Protein AF-A0A497PD15-F1 (afdb_monomer)

Nearest PDB structures (foldseek):
  4c58-assembly1_A-2  TM=4.401E-01  e=1.702E+00  Homo sapiens
  4o38-assembly1_A  TM=4.374E-01  e=1.702E+00  Homo sapiens
  4y8d-assembly2_B  TM=4.599E-01  e=2.228E+00  Homo sapiens
  4o38-assembly1_B  TM=4.398E-01  e=2.083E+00  Homo sapiens

Radius of gyration: 16.58 Å; Cα contacts (8 Å, |Δi|>4): 102; chains: 1; bounding box: 36×38×43 Å

Sequence (71 aa):
MTIDIENTYAEAFDGLYMRIIVTA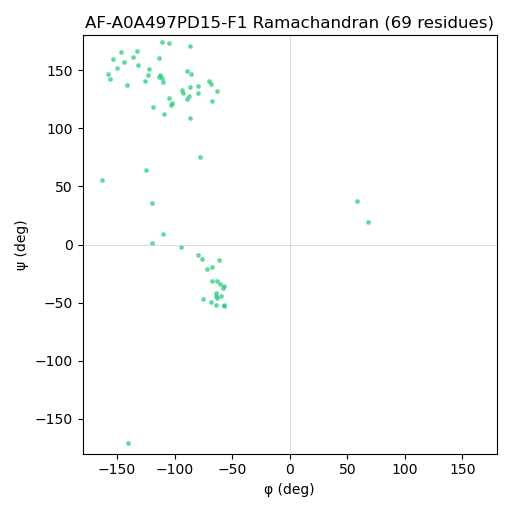KDKKRLKKAAYNSTALPSVVINRTEGGIEKWLNKNETPDGRLGAILQ

Solvent-accessible surface area (backbone atoms only — not comparable to full-atom values): 4596 Å² total; per-residue (Å²): 138,86,81,86,78,79,97,74,85,84,91,84,76,92,77,93,83,60,80,45,78,51,72,23,98,45,71,70,60,36,50,52,51,56,48,70,73,26,70,68,62,37,51,96,74,83,43,59,64,38,40,79,75,44,81,37,53,33,91,77,34,99,80,59,31,40,30,33,36,36,59

Foldseek 3Di:
DDDDDDPDDDDDDDDDDDKDKDFDQDPVVQVVVQCVVAVDPDVVVVDHHKDFPDWDALVRDPNSGTITIMD

pLDDT: mean 93.41, std 7.74, range [68.62, 98.69]

Mean predicted aligned error: 4.19 Å

Secondary structure (DSSP, 8-state):
-PPP--S------------EEEEESSHHHHHHHHHHHHS---GGGT-----EEEEE-GGGSTTSSEEEEE-

Structure (mmCIF, N/CA/C/O backbone):
data_AF-A0A497PD15-F1
#
_entry.id   AF-A0A497PD15-F1
#
loop_
_atom_site.group_PDB
_atom_site.id
_atom_site.type_symbol
_atom_site.label_atom_id
_atom_site.label_alt_id
_atom_site.label_comp_id
_atom_site.label_asym_id
_atom_site.label_entity_id
_atom_site.label_seq_id
_atom_site.pdbx_PDB_ins_code
_atom_site.Cartn_x
_atom_site.Cartn_y
_atom_site.Cartn_z
_atom_site.occupancy
_atom_site.B_iso_or_equiv
_atom_site.auth_seq_id
_atom_site.auth_comp_id
_atom_site.auth_asym_id
_atom_site.auth_atom_id
_atom_site.pdbx_PDB_model_num
ATOM 1 N N . MET A 1 1 ? 8.284 27.219 -18.805 1.00 74.88 1 MET A N 1
ATOM 2 C CA . MET A 1 1 ? 9.313 26.173 -18.955 1.00 74.88 1 MET A CA 1
ATOM 3 C C . MET A 1 1 ? 8.607 24.951 -19.505 1.00 74.88 1 MET A C 1
ATOM 5 O O . MET A 1 1 ? 7.682 24.479 -18.859 1.00 74.88 1 MET A O 1
ATOM 9 N N . THR A 1 2 ? 8.928 24.538 -20.725 1.00 87.06 2 THR A N 1
ATOM 10 C CA . THR A 1 2 ? 8.393 23.318 -21.343 1.00 87.06 2 THR A CA 1
ATOM 11 C C . THR A 1 2 ? 9.363 22.178 -21.059 1.00 87.06 2 THR A C 1
ATOM 13 O O . THR A 1 2 ? 10.568 22.351 -21.222 1.00 87.06 2 THR A O 1
ATOM 16 N N . ILE A 1 3 ? 8.844 21.055 -20.566 1.00 93.81 3 ILE A N 1
ATOM 17 C CA . ILE A 1 3 ? 9.613 19.827 -20.343 1.00 93.81 3 ILE A CA 1
ATOM 18 C C . ILE A 1 3 ? 9.446 18.968 -21.594 1.00 93.81 3 ILE A C 1
ATOM 20 O O . ILE A 1 3 ? 8.324 18.830 -22.081 1.00 93.81 3 ILE A O 1
ATOM 24 N N . ASP A 1 4 ? 10.550 18.437 -22.113 1.00 95.06 4 ASP A N 1
ATOM 25 C CA . ASP A 1 4 ? 10.527 17.523 -23.253 1.00 95.06 4 ASP A CA 1
ATOM 26 C C . ASP A 1 4 ? 10.141 16.111 -22.793 1.00 95.06 4 ASP A C 1
ATOM 28 O O . ASP A 1 4 ? 10.605 15.650 -21.746 1.00 95.06 4 ASP A O 1
ATOM 32 N N . ILE A 1 5 ? 9.267 15.448 -23.550 1.00 96.12 5 ILE A N 1
ATOM 33 C CA . ILE A 1 5 ? 8.827 14.077 -23.271 1.00 96.12 5 ILE A CA 1
ATOM 34 C C . ILE A 1 5 ? 9.446 13.184 -24.332 1.00 96.12 5 ILE A C 1
ATOM 36 O O . ILE A 1 5 ? 9.087 13.255 -25.506 1.00 96.12 5 ILE A O 1
ATOM 40 N N . GLU A 1 6 ? 10.373 12.334 -23.905 1.00 97.56 6 GLU A N 1
ATOM 41 C CA . GLU A 1 6 ? 11.059 11.418 -24.803 1.00 97.56 6 GLU A CA 1
ATOM 42 C C . GLU A 1 6 ? 10.072 10.425 -25.435 1.00 97.56 6 GLU A C 1
ATOM 44 O O . GLU A 1 6 ? 9.261 9.799 -24.748 1.00 97.56 6 GLU A O 1
ATOM 49 N N . ASN A 1 7 ? 10.154 10.258 -26.757 1.00 97.19 7 ASN A N 1
ATOM 50 C CA . ASN A 1 7 ? 9.387 9.255 -27.495 1.00 97.19 7 ASN A CA 1
ATOM 51 C C . ASN A 1 7 ? 10.018 7.864 -27.316 1.00 97.19 7 ASN A C 1
ATOM 53 O O . ASN A 1 7 ? 10.705 7.357 -28.204 1.00 97.19 7 ASN A O 1
ATOM 57 N N . THR A 1 8 ? 9.817 7.284 -26.137 1.00 97.88 8 THR A N 1
ATOM 58 C CA . THR A 1 8 ? 10.368 5.991 -25.714 1.00 97.88 8 THR A CA 1
ATOM 59 C C . THR A 1 8 ? 9.331 5.193 -24.910 1.00 97.88 8 THR A C 1
ATOM 61 O O . THR A 1 8 ? 8.157 5.565 -24.857 1.00 97.88 8 THR A O 1
ATOM 64 N N . TYR A 1 9 ? 9.734 4.077 -24.301 1.00 97.38 9 TYR A N 1
ATOM 65 C CA . TYR A 1 9 ? 8.859 3.198 -23.524 1.00 97.38 9 TYR A CA 1
ATOM 66 C C . TYR A 1 9 ? 9.503 2.738 -22.209 1.00 97.38 9 TYR A C 1
ATOM 68 O O . TYR A 1 9 ? 10.719 2.787 -22.038 1.00 97.38 9 TYR A O 1
ATOM 76 N N . ALA A 1 10 ? 8.666 2.269 -21.280 1.00 97.44 10 ALA A N 1
ATOM 77 C CA . ALA A 1 10 ? 9.092 1.565 -20.074 1.00 97.44 10 ALA A CA 1
ATOM 78 C C . ALA A 1 10 ? 8.803 0.068 -20.238 1.00 97.44 10 ALA A C 1
ATOM 80 O O . ALA A 1 10 ? 7.669 -0.313 -20.534 1.00 97.44 10 ALA A O 1
ATOM 81 N N . GLU A 1 11 ? 9.815 -0.775 -20.051 1.00 97.19 11 GLU A N 1
ATOM 82 C CA . GLU A 1 11 ? 9.662 -2.230 -20.059 1.00 97.19 11 GLU A CA 1
ATOM 83 C C . GLU A 1 11 ? 9.303 -2.724 -18.652 1.00 97.19 11 GLU A C 1
ATOM 85 O O . GLU A 1 11 ? 9.962 -2.372 -17.671 1.00 97.19 11 GLU A O 1
ATOM 90 N N . ALA A 1 12 ? 8.234 -3.511 -18.548 1.00 95.19 12 ALA A N 1
ATOM 91 C CA . ALA A 1 12 ? 7.749 -4.082 -17.296 1.00 95.19 12 ALA A CA 1
ATOM 92 C C . ALA A 1 12 ? 7.902 -5.606 -17.307 1.00 95.19 12 ALA A C 1
ATOM 94 O O . ALA A 1 12 ? 8.002 -6.224 -18.365 1.00 95.19 12 ALA A O 1
ATOM 95 N N . PHE A 1 13 ? 7.882 -6.207 -16.120 1.00 91.56 13 PHE A N 1
ATOM 96 C CA . PHE A 1 13 ? 8.082 -7.641 -15.928 1.00 91.56 13 PHE A CA 1
ATOM 97 C C . PHE A 1 13 ? 6.887 -8.261 -15.211 1.00 91.56 13 PHE A C 1
ATOM 99 O O . PHE A 1 13 ? 6.242 -7.612 -14.383 1.00 91.56 13 PHE A O 1
ATOM 106 N N . ASP A 1 14 ? 6.636 -9.539 -15.487 1.00 93.75 14 ASP A N 1
ATOM 107 C CA . ASP A 1 14 ? 5.676 -10.322 -14.722 1.00 93.75 14 ASP A CA 1
ATOM 108 C C . ASP A 1 14 ? 6.195 -10.566 -13.302 1.00 93.75 14 ASP A C 1
ATOM 110 O O . ASP A 1 14 ? 7.367 -10.881 -13.078 1.00 93.75 14 ASP A O 1
ATOM 114 N N . GLY A 1 15 ? 5.298 -10.453 -12.327 1.00 87.75 15 GLY A N 1
ATOM 115 C CA . GLY A 1 15 ? 5.610 -10.664 -10.922 1.00 87.75 15 GLY A CA 1
ATOM 116 C C . GLY A 1 15 ? 4.403 -11.183 -10.156 1.00 87.75 15 GLY A C 1
ATOM 117 O O . GLY A 1 15 ? 3.253 -10.910 -10.502 1.00 87.75 15 GLY A O 1
ATOM 118 N N . LEU A 1 16 ? 4.665 -11.937 -9.090 1.00 91.38 16 LEU A N 1
ATOM 119 C CA . LEU A 1 16 ? 3.634 -12.302 -8.126 1.00 91.38 16 LEU A CA 1
ATOM 120 C C . LEU A 1 16 ? 3.407 -11.125 -7.180 1.00 91.38 16 LEU A C 1
ATOM 122 O O . LEU A 1 16 ? 4.353 -10.603 -6.596 1.00 91.38 16 LEU A O 1
ATOM 126 N N . TYR A 1 17 ? 2.148 -10.743 -7.000 1.00 92.31 17 TYR A N 1
ATOM 127 C CA . TYR A 1 17 ? 1.753 -9.687 -6.079 1.00 92.31 17 TYR A CA 1
ATOM 128 C C . TYR A 1 17 ? 0.587 -10.148 -5.210 1.00 92.31 17 TYR A C 1
ATOM 130 O O . TYR A 1 17 ? -0.201 -11.022 -5.580 1.00 92.31 17 TYR A O 1
ATOM 138 N N . MET A 1 18 ? 0.480 -9.544 -4.034 1.00 94.12 18 MET A N 1
ATOM 139 C CA . MET A 1 18 ? -0.637 -9.733 -3.120 1.00 94.12 18 MET A CA 1
ATOM 140 C C . MET A 1 18 ? -1.222 -8.372 -2.792 1.00 94.12 18 MET A C 1
ATOM 142 O O . MET A 1 18 ? -0.487 -7.415 -2.594 1.00 94.12 18 MET A O 1
ATOM 146 N N . ARG A 1 19 ? -2.546 -8.290 -2.706 1.00 96.88 19 ARG A N 1
ATOM 147 C CA . ARG A 1 19 ? -3.237 -7.062 -2.319 1.00 96.88 19 ARG A CA 1
ATOM 148 C C . ARG A 1 19 ? -4.009 -7.324 -1.041 1.00 96.88 19 ARG A C 1
ATOM 150 O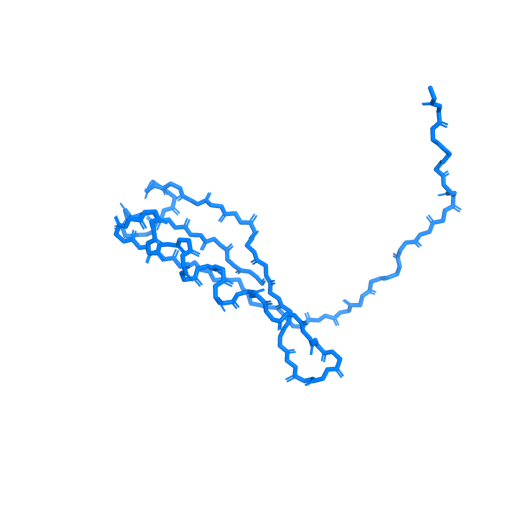 O . ARG A 1 19 ? -4.886 -8.188 -1.012 1.00 96.88 19 ARG A O 1
ATOM 157 N N . ILE A 1 20 ? -3.665 -6.607 0.022 1.00 97.19 20 ILE A N 1
ATOM 158 C CA . ILE A 1 20 ? -4.207 -6.844 1.364 1.00 97.19 20 ILE A CA 1
ATOM 159 C C . ILE A 1 20 ? -4.863 -5.593 1.932 1.00 97.19 20 ILE A C 1
ATOM 161 O O . ILE A 1 20 ? -4.402 -4.477 1.713 1.00 97.19 20 ILE A O 1
ATOM 165 N N . ILE A 1 21 ? -5.929 -5.787 2.710 1.00 98.19 21 ILE A N 1
ATOM 166 C CA . ILE A 1 21 ? -6.566 -4.719 3.482 1.00 98.19 21 ILE A CA 1
ATOM 167 C C . ILE A 1 21 ? -6.127 -4.845 4.939 1.00 98.19 21 ILE A C 1
ATOM 169 O O . ILE A 1 21 ? -6.391 -5.853 5.593 1.00 98.19 21 ILE A O 1
ATOM 173 N N . VAL A 1 22 ? -5.510 -3.792 5.470 1.00 98.31 22 VAL A N 1
ATOM 174 C CA . VAL A 1 22 ? -5.210 -3.653 6.899 1.00 98.31 22 VAL A CA 1
ATOM 175 C C . VAL A 1 22 ? -6.213 -2.689 7.515 1.00 98.31 22 VAL A C 1
ATOM 177 O O . VAL A 1 22 ? -6.265 -1.528 7.120 1.00 98.31 22 VAL A O 1
ATOM 180 N N . THR A 1 23 ? -6.988 -3.137 8.505 1.00 98.69 23 THR A N 1
ATOM 181 C CA . THR A 1 23 ? -7.950 -2.293 9.232 1.00 98.69 23 THR A CA 1
ATOM 182 C C . THR A 1 23 ? -7.520 -2.043 10.679 1.00 98.69 23 THR A C 1
ATOM 184 O O . THR A 1 23 ? -6.966 -2.916 11.356 1.00 98.69 23 THR A O 1
ATOM 187 N N . ALA A 1 24 ? -7.774 -0.839 11.198 1.00 98.50 24 ALA A N 1
ATOM 188 C CA . ALA A 1 24 ? -7.409 -0.463 12.564 1.00 98.50 24 ALA A CA 1
ATOM 189 C C . ALA A 1 24 ? -8.440 0.456 13.233 1.00 98.50 24 ALA A C 1
ATOM 191 O O . ALA A 1 24 ? -9.182 1.192 12.585 1.00 98.50 24 ALA A O 1
ATOM 192 N N . LYS A 1 25 ? -8.445 0.450 14.574 1.00 97.75 25 LYS A N 1
ATOM 193 C CA . LYS A 1 25 ? -9.363 1.262 15.395 1.00 97.75 25 LYS A CA 1
ATOM 194 C C . LYS A 1 25 ? -9.209 2.771 15.158 1.00 97.75 25 LYS A C 1
ATOM 196 O O . LYS A 1 25 ? -10.191 3.500 15.240 1.00 97.75 25 LYS A O 1
ATOM 201 N N . ASP A 1 26 ? -7.991 3.238 14.890 1.00 97.69 26 ASP A N 1
ATOM 202 C CA . ASP A 1 26 ? -7.681 4.655 14.703 1.00 97.69 26 ASP A CA 1
ATOM 203 C C . ASP A 1 26 ? -6.567 4.881 13.672 1.00 97.69 26 ASP A C 1
ATOM 205 O O . ASP A 1 26 ? -5.820 3.971 13.302 1.00 97.69 26 ASP A O 1
ATOM 209 N N . LYS A 1 27 ? -6.439 6.141 13.239 1.00 97.94 27 LYS A N 1
ATOM 210 C CA . LYS A 1 27 ? -5.495 6.572 12.202 1.00 97.94 27 LYS A CA 1
ATOM 211 C C . LYS A 1 27 ? -4.030 6.375 12.602 1.00 97.94 27 LYS A C 1
ATOM 213 O O . LYS A 1 27 ? -3.204 6.128 11.728 1.00 97.94 27 LYS A O 1
ATOM 218 N N . LYS A 1 28 ? -3.687 6.476 13.892 1.00 98.38 28 LYS A N 1
ATOM 219 C CA . LYS A 1 28 ? -2.302 6.318 14.370 1.00 98.38 28 LYS A CA 1
ATOM 220 C C . LYS A 1 28 ? -1.853 4.870 14.200 1.00 98.38 28 LYS A C 1
ATOM 222 O O . LYS A 1 28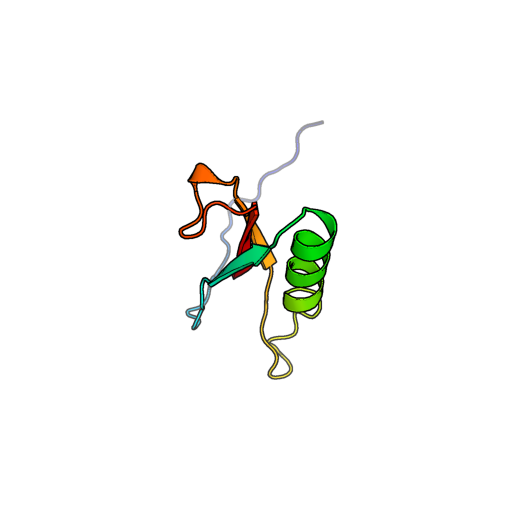 ? -0.788 4.625 13.636 1.00 98.38 28 LYS A O 1
ATOM 227 N N . ARG A 1 29 ? -2.671 3.921 14.662 1.00 98.44 29 ARG A N 1
ATOM 228 C CA . ARG A 1 29 ? -2.412 2.480 14.519 1.00 98.44 29 ARG A CA 1
ATOM 229 C C . ARG A 1 29 ? -2.416 2.058 13.055 1.00 98.44 29 ARG A C 1
ATOM 231 O O . ARG A 1 29 ? -1.495 1.362 12.644 1.00 98.44 29 ARG A O 1
ATOM 238 N N . LEU A 1 30 ? -3.390 2.540 12.278 1.00 98.56 30 LEU A N 1
ATOM 239 C CA . LEU A 1 30 ? -3.482 2.246 10.849 1.00 98.56 30 LEU A CA 1
ATOM 240 C C . LEU A 1 30 ? -2.210 2.665 10.105 1.00 98.56 30 LEU A C 1
ATOM 242 O O . LEU A 1 30 ? -1.593 1.849 9.431 1.00 98.56 30 LEU A O 1
ATOM 246 N N . LYS A 1 31 ? -1.786 3.924 10.281 1.00 98.12 31 LYS A N 1
ATOM 247 C CA . LYS A 1 31 ? -0.570 4.447 9.651 1.00 98.12 31 LYS A CA 1
ATOM 248 C C . LYS A 1 31 ? 0.668 3.664 10.057 1.00 98.12 31 LYS A C 1
ATOM 250 O O . LYS A 1 31 ? 1.483 3.345 9.205 1.00 98.12 31 LYS A O 1
ATOM 255 N N . LYS A 1 32 ? 0.810 3.344 11.346 1.00 98.00 32 LYS A N 1
ATOM 256 C CA . LYS A 1 32 ? 1.978 2.606 11.834 1.00 98.00 32 LYS A CA 1
ATOM 257 C C . LYS A 1 32 ? 2.052 1.195 11.246 1.00 98.00 32 LYS A C 1
ATOM 259 O O . LYS A 1 32 ? 3.138 0.777 10.871 1.00 98.00 32 LYS A O 1
ATOM 264 N N . ALA A 1 33 ? 0.920 0.495 11.149 1.00 97.75 33 ALA A N 1
ATOM 265 C CA . ALA A 1 33 ? 0.860 -0.816 10.507 1.00 97.75 33 ALA A CA 1
ATOM 266 C C . ALA A 1 33 ? 1.207 -0.710 9.016 1.00 97.75 33 ALA A C 1
ATOM 268 O O . ALA A 1 33 ? 2.136 -1.365 8.568 1.00 97.75 33 ALA A O 1
ATOM 269 N N . ALA A 1 34 ? 0.536 0.189 8.292 1.00 97.19 34 ALA A N 1
ATOM 270 C CA . ALA A 1 34 ? 0.751 0.396 6.865 1.00 97.19 34 ALA A CA 1
ATOM 271 C C . ALA A 1 34 ? 2.213 0.745 6.536 1.00 97.19 34 ALA A C 1
ATOM 273 O O . ALA A 1 34 ? 2.836 0.048 5.748 1.00 97.19 34 ALA A O 1
ATOM 274 N N . TYR A 1 35 ? 2.794 1.755 7.195 1.00 96.25 35 TYR A N 1
ATOM 275 C CA . TYR A 1 35 ? 4.178 2.164 6.934 1.00 96.25 35 TYR A CA 1
ATOM 276 C C . TYR A 1 35 ? 5.187 1.068 7.274 1.00 96.25 35 TYR A C 1
ATOM 278 O O . TYR A 1 35 ? 6.078 0.798 6.479 1.00 96.25 35 TYR A O 1
ATOM 286 N N . ASN A 1 36 ? 5.058 0.414 8.432 1.00 94.44 36 ASN A N 1
ATOM 287 C CA . ASN A 1 36 ? 6.026 -0.609 8.830 1.00 94.44 36 ASN A CA 1
ATOM 288 C C . ASN A 1 36 ? 5.964 -1.853 7.936 1.00 94.44 36 ASN A C 1
ATOM 290 O O . ASN A 1 36 ? 6.992 -2.493 7.735 1.00 94.44 36 ASN A O 1
ATOM 294 N N . SER A 1 37 ? 4.788 -2.187 7.400 1.00 92.81 37 SER A N 1
ATOM 295 C CA . SER A 1 37 ? 4.621 -3.302 6.466 1.00 92.81 37 SER A CA 1
ATOM 296 C C . SER A 1 37 ? 5.212 -3.027 5.079 1.00 92.81 37 SER A C 1
ATOM 298 O O . SER A 1 37 ? 5.507 -3.982 4.373 1.00 92.81 37 SER A O 1
ATOM 300 N N . THR A 1 38 ? 5.410 -1.760 4.691 1.00 93.25 38 THR A N 1
ATOM 301 C CA . THR A 1 38 ? 5.815 -1.377 3.323 1.00 93.25 38 THR A CA 1
ATOM 302 C C . THR A 1 38 ? 7.156 -0.634 3.242 1.00 93.25 38 THR A C 1
ATOM 304 O O . THR A 1 38 ? 7.556 -0.206 2.168 1.00 93.25 38 THR A O 1
ATOM 307 N N . ALA A 1 39 ? 7.864 -0.414 4.355 1.00 87.06 39 ALA A N 1
ATOM 308 C CA . ALA A 1 39 ? 9.012 0.504 4.392 1.00 87.06 39 ALA A CA 1
ATOM 309 C C . ALA A 1 39 ? 10.341 -0.051 3.848 1.00 87.06 39 ALA A C 1
ATOM 311 O O . ALA A 1 39 ? 11.297 0.715 3.739 1.00 87.06 39 ALA A O 1
ATOM 312 N N . LEU A 1 40 ? 10.447 -1.350 3.544 1.00 80.94 40 LEU A N 1
ATOM 313 C CA . LEU A 1 40 ? 11.724 -1.977 3.179 1.00 80.94 40 LEU A CA 1
ATOM 314 C C . LEU A 1 40 ? 11.676 -2.704 1.823 1.00 80.94 40 LEU A C 1
ATOM 316 O O . LEU A 1 40 ? 11.851 -3.924 1.792 1.00 80.94 40 LEU A O 1
ATOM 320 N N . PRO A 1 41 ? 11.455 -1.973 0.713 1.00 71.94 41 PRO A N 1
ATOM 321 C CA . PRO A 1 41 ? 11.458 -2.559 -0.622 1.00 71.94 41 PRO A CA 1
ATOM 322 C C . PRO A 1 41 ? 12.872 -3.019 -1.001 1.00 71.94 41 PRO A C 1
ATOM 324 O O . PRO A 1 41 ? 13.827 -2.240 -0.946 1.00 71.94 41 PRO A O 1
ATOM 327 N N . SER A 1 42 ? 13.033 -4.303 -1.334 1.00 73.50 42 SER A N 1
ATOM 328 C CA . SER A 1 42 ? 14.337 -4.848 -1.742 1.00 73.50 42 SER A CA 1
ATOM 329 C C . SER A 1 42 ? 14.224 -6.196 -2.472 1.00 73.50 42 SER A C 1
ATOM 331 O O . SER A 1 42 ? 14.815 -7.198 -2.060 1.00 73.50 42 SER A O 1
ATOM 333 N N . VAL A 1 43 ? 13.444 -6.247 -3.558 1.00 68.62 43 VAL A N 1
ATOM 334 C CA . VAL A 1 43 ? 13.204 -7.499 -4.308 1.00 68.62 43 VAL A CA 1
ATOM 335 C C . VAL A 1 43 ? 14.494 -8.137 -4.810 1.00 68.62 43 VAL A C 1
ATOM 337 O O . VAL A 1 43 ? 14.669 -9.347 -4.688 1.00 68.62 43 VAL A O 1
ATOM 340 N N . VAL A 1 44 ? 15.456 -7.321 -5.239 1.00 72.19 44 VAL A N 1
ATOM 341 C CA . VAL A 1 44 ? 16.774 -7.781 -5.710 1.00 72.19 44 VAL A CA 1
ATOM 342 C C . VAL A 1 44 ? 17.607 -8.526 -4.653 1.00 72.19 44 VAL A C 1
ATOM 344 O O . VAL A 1 44 ? 18.580 -9.186 -5.005 1.00 72.19 44 VAL A O 1
ATOM 347 N N . ILE A 1 45 ? 17.231 -8.465 -3.370 1.00 78.38 45 ILE A N 1
ATOM 348 C CA . ILE A 1 45 ? 17.867 -9.215 -2.271 1.00 78.38 45 ILE A CA 1
ATOM 349 C C . ILE A 1 45 ? 16.885 -10.164 -1.564 1.00 78.38 45 ILE A C 1
ATOM 351 O O . ILE A 1 45 ? 16.968 -10.362 -0.350 1.00 78.38 45 ILE A O 1
ATOM 355 N N . ASN A 1 46 ? 15.955 -10.763 -2.319 1.00 76.06 46 ASN A N 1
ATOM 356 C CA . ASN A 1 46 ? 14.958 -11.723 -1.822 1.00 76.06 46 ASN A CA 1
ATOM 357 C C . ASN A 1 46 ? 14.060 -11.161 -0.704 1.00 76.06 46 ASN A C 1
ATOM 359 O O . ASN A 1 46 ? 13.710 -11.857 0.252 1.00 76.06 46 ASN A O 1
ATOM 363 N N . ARG A 1 47 ? 13.689 -9.882 -0.806 1.00 79.06 47 ARG A N 1
ATOM 364 C CA . ARG A 1 47 ? 12.639 -9.264 0.021 1.00 79.06 47 ARG A CA 1
ATOM 365 C C . ARG A 1 47 ? 11.431 -8.939 -0.850 1.00 79.06 47 ARG A C 1
ATOM 367 O O . ARG A 1 47 ? 11.466 -9.124 -2.057 1.00 79.06 47 ARG A O 1
ATOM 374 N N . THR A 1 48 ? 10.346 -8.475 -0.252 1.00 85.06 48 THR A N 1
ATOM 375 C CA . THR A 1 48 ? 9.189 -7.990 -1.007 1.00 85.06 48 THR A CA 1
ATOM 376 C C . THR A 1 48 ? 9.344 -6.501 -1.296 1.00 85.06 48 THR A C 1
ATOM 378 O O . THR A 1 48 ? 9.951 -5.761 -0.519 1.00 85.06 48 THR A O 1
ATOM 381 N N . GLU A 1 49 ? 8.795 -6.054 -2.415 1.00 90.38 49 GLU A N 1
ATOM 382 C CA . GLU A 1 49 ? 8.435 -4.653 -2.610 1.00 90.38 49 GLU A CA 1
ATOM 383 C C . GLU A 1 49 ? 7.042 -4.441 -2.035 1.00 90.38 49 GLU A C 1
ATOM 385 O O . GLU A 1 49 ? 6.241 -5.371 -1.991 1.00 90.38 49 GLU A O 1
ATOM 390 N N . GLY A 1 50 ? 6.798 -3.249 -1.502 1.00 91.94 50 GLY A N 1
ATOM 391 C CA . GLY A 1 50 ? 5.537 -2.953 -0.854 1.00 91.94 50 GLY A CA 1
ATOM 392 C C . GLY A 1 50 ? 5.264 -1.4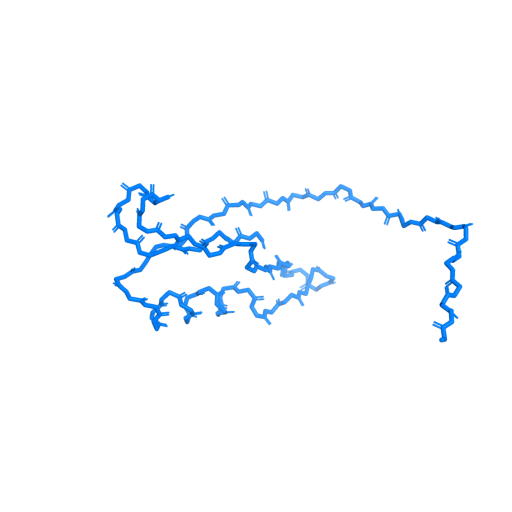60 -0.816 1.00 91.94 50 GLY A C 1
ATOM 393 O O . GLY A 1 50 ? 6.178 -0.647 -0.665 1.00 91.94 50 GLY A O 1
ATOM 394 N N . GLY A 1 51 ? 3.996 -1.099 -0.904 1.00 94.88 51 GLY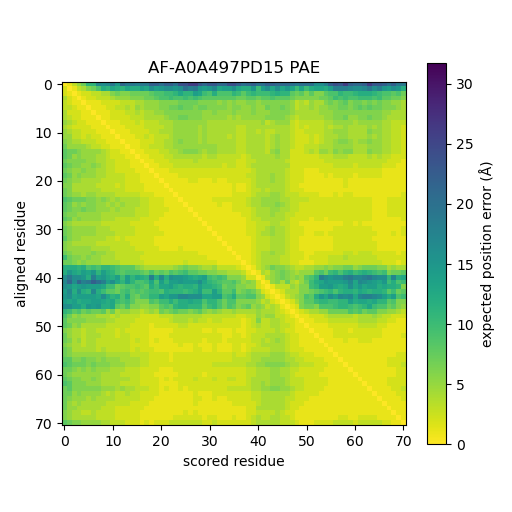 A N 1
ATOM 395 C CA . GLY A 1 51 ? 3.514 0.267 -0.900 1.00 94.88 51 GLY A CA 1
ATOM 396 C C . GLY A 1 51 ? 2.092 0.366 -0.367 1.00 94.88 51 GLY A C 1
ATOM 397 O O . GLY A 1 51 ? 1.328 -0.596 -0.308 1.00 94.88 51 GLY A O 1
ATOM 398 N N . ILE A 1 52 ? 1.734 1.575 0.057 1.00 97.19 52 ILE A N 1
ATOM 399 C CA . ILE A 1 52 ? 0.354 1.901 0.405 1.00 97.19 52 ILE A CA 1
ATOM 400 C C . ILE A 1 52 ? -0.332 2.333 -0.882 1.00 97.19 52 ILE A C 1
ATOM 402 O O . ILE A 1 52 ? -0.063 3.421 -1.385 1.00 97.19 52 ILE A O 1
ATOM 406 N N . GLU A 1 53 ? -1.230 1.497 -1.386 1.00 97.38 53 GLU A N 1
ATOM 407 C CA . GLU A 1 53 ? -1.984 1.772 -2.605 1.00 97.38 53 GLU A CA 1
ATOM 408 C C . GLU A 1 53 ? -3.082 2.813 -2.346 1.00 97.38 53 GLU A C 1
ATOM 410 O O . GLU A 1 53 ? -3.235 3.779 -3.094 1.00 97.38 53 GLU A O 1
ATOM 415 N N . LYS A 1 54 ? -3.857 2.637 -1.263 1.00 98.06 54 LYS A N 1
ATOM 416 C CA . LYS A 1 54 ? -5.004 3.506 -0.953 1.00 98.06 54 LYS A CA 1
ATOM 417 C C . LYS A 1 54 ? -5.364 3.502 0.533 1.00 98.06 54 LYS A C 1
ATOM 419 O O . LYS A 1 54 ? -5.375 2.461 1.180 1.00 98.06 54 LYS A O 1
ATOM 424 N N . TRP A 1 55 ? -5.756 4.660 1.067 1.00 98.38 55 TRP A N 1
ATOM 425 C CA . TRP A 1 55 ? -6.422 4.758 2.373 1.00 98.38 55 TRP A CA 1
ATOM 426 C C . TRP A 1 55 ? -7.936 4.585 2.220 1.00 98.38 55 TRP A C 1
ATOM 428 O O . TRP A 1 55 ? -8.539 5.204 1.347 1.00 98.38 55 TRP A O 1
ATOM 438 N N . LEU A 1 56 ? -8.542 3.789 3.098 1.00 98.56 56 LEU A N 1
ATOM 439 C CA . LEU A 1 56 ? -9.966 3.473 3.103 1.00 98.56 56 LEU A CA 1
ATOM 440 C C . LEU A 1 56 ? -10.674 4.117 4.294 1.00 98.56 56 LEU A C 1
ATOM 442 O O 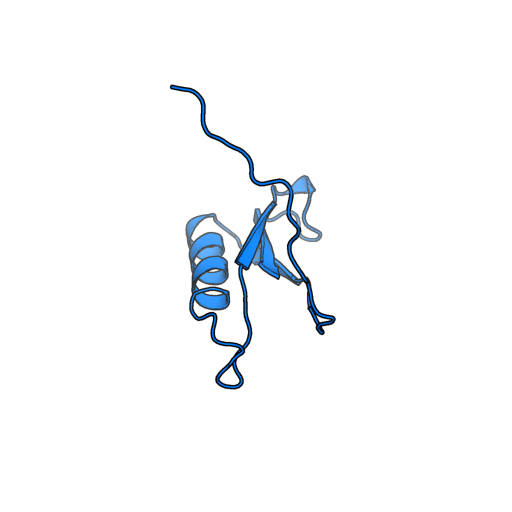. LEU A 1 56 ? -10.175 4.125 5.429 1.00 98.56 56 LEU A O 1
ATOM 446 N N . ASN A 1 57 ? -11.869 4.629 4.036 1.00 97.94 57 ASN A N 1
ATOM 447 C CA . ASN A 1 57 ? -12.793 5.057 5.075 1.00 97.94 57 ASN A CA 1
ATOM 448 C C . ASN A 1 57 ? -13.665 3.875 5.551 1.00 97.94 57 ASN A C 1
ATOM 450 O O . ASN A 1 57 ? -13.623 2.778 5.005 1.00 97.94 57 ASN A O 1
ATOM 454 N N . LYS A 1 58 ? -14.427 4.079 6.633 1.00 97.75 58 LYS A N 1
ATOM 455 C CA . LYS A 1 58 ?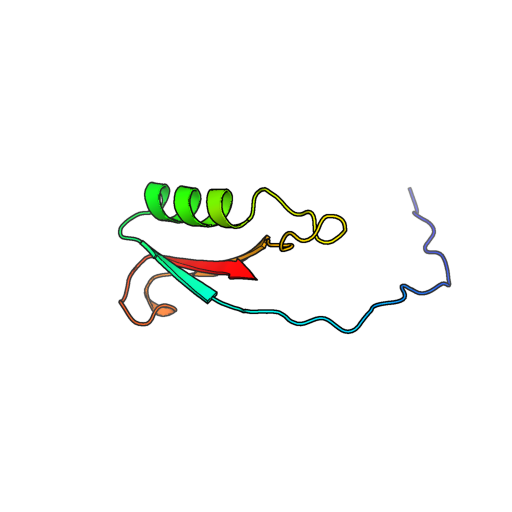 -15.134 2.994 7.341 1.00 97.75 58 LYS A CA 1
ATOM 456 C C . LYS A 1 58 ? -16.095 2.202 6.457 1.00 97.75 58 LYS A C 1
ATOM 458 O O . LYS A 1 58 ? -16.189 0.989 6.605 1.00 97.75 58 LYS A O 1
ATOM 463 N N . ASN A 1 59 ? -16.753 2.883 5.524 1.00 98.12 59 ASN A N 1
ATOM 464 C CA . ASN A 1 59 ? -17.760 2.297 4.641 1.00 98.12 59 ASN A CA 1
ATOM 465 C C . ASN A 1 59 ? -17.141 1.444 3.521 1.00 98.12 59 ASN A C 1
ATOM 467 O O . ASN A 1 59 ? -17.854 0.704 2.856 1.00 98.12 59 ASN A O 1
ATOM 471 N N . GLU A 1 60 ? -15.826 1.543 3.315 1.00 98.25 60 GLU A N 1
ATOM 472 C CA . GLU A 1 60 ? -15.069 0.755 2.337 1.00 98.25 60 GLU A CA 1
ATOM 473 C C . GLU A 1 60 ? -14.437 -0.504 2.958 1.00 98.25 60 GLU A C 1
ATOM 475 O O . GLU A 1 60 ? -13.776 -1.270 2.260 1.00 98.25 60 GLU A O 1
ATOM 480 N N . THR A 1 61 ? -14.598 -0.722 4.269 1.00 98.44 61 THR A N 1
ATOM 481 C CA . THR A 1 61 ? -13.985 -1.851 4.988 1.00 98.44 61 THR A CA 1
ATOM 482 C C . THR A 1 61 ? -15.033 -2.847 5.480 1.00 98.44 61 THR A C 1
ATOM 484 O O . THR A 1 61 ? -16.115 -2.432 5.898 1.00 98.44 61 THR A O 1
ATOM 487 N N . PRO A 1 62 ? -14.718 -4.156 5.508 1.00 97.94 62 PRO A N 1
ATOM 488 C CA . PRO A 1 62 ? -15.677 -5.188 5.909 1.00 97.94 62 PRO A CA 1
ATOM 489 C C . PRO A 1 62 ? -16.058 -5.130 7.396 1.00 97.94 62 PRO A C 1
ATOM 491 O O . PRO A 1 62 ? -17.084 -5.676 7.784 1.00 97.94 62 PRO A O 1
ATOM 494 N N . ASP A 1 63 ? -15.245 -4.481 8.235 1.00 98.38 63 ASP A N 1
ATOM 495 C CA . ASP A 1 63 ? -15.444 -4.388 9.686 1.00 98.38 63 ASP A CA 1
ATOM 496 C C . ASP A 1 63 ? -15.824 -2.974 10.167 1.00 98.38 63 ASP A C 1
ATOM 498 O O . ASP A 1 63 ? -15.855 -2.714 11.373 1.00 98.38 63 ASP A O 1
ATOM 502 N N . GLY A 1 64 ? -16.107 -2.043 9.247 1.00 98.19 64 GLY A N 1
ATOM 503 C CA . GLY A 1 64 ? -16.521 -0.678 9.580 1.00 98.19 64 GLY A CA 1
ATOM 504 C C . GLY A 1 64 ? -15.432 0.180 10.242 1.00 98.19 64 GLY A C 1
ATOM 505 O O . GLY A 1 64 ? -15.745 1.178 10.906 1.00 98.19 64 GLY A O 1
ATOM 506 N N . ARG A 1 65 ? -14.151 -0.192 10.119 1.00 98.56 65 ARG A N 1
ATOM 507 C CA . ARG A 1 65 ? -13.008 0.537 10.699 1.00 98.56 65 ARG A CA 1
ATOM 508 C C . ARG A 1 65 ? -12.229 1.314 9.636 1.00 98.56 65 ARG A C 1
ATOM 510 O O . ARG A 1 65 ? -12.513 1.260 8.455 1.00 98.56 65 ARG A O 1
ATOM 517 N N . LEU A 1 66 ? -11.252 2.123 10.046 1.00 98.56 66 LEU A N 1
ATOM 518 C CA . LEU A 1 66 ? -10.367 2.758 9.062 1.00 98.56 66 LEU A CA 1
ATOM 519 C C . LEU A 1 66 ? 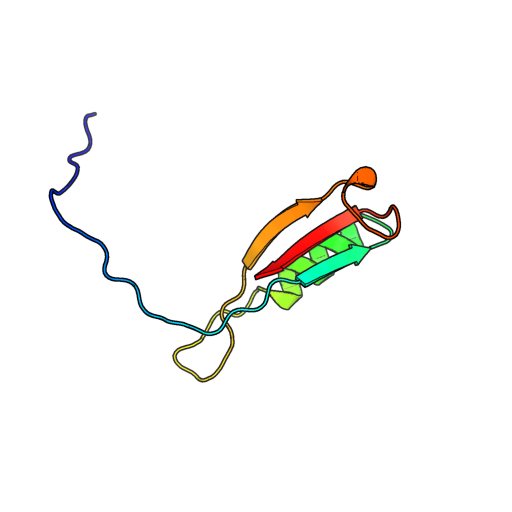-9.462 1.686 8.448 1.00 98.56 66 LEU A C 1
ATOM 521 O O . LEU A 1 66 ? -8.980 0.821 9.183 1.00 98.56 66 LEU A O 1
ATOM 525 N N . GLY A 1 67 ? -9.200 1.769 7.144 1.00 98.62 67 GLY A N 1
ATOM 526 C CA . GLY A 1 67 ? -8.418 0.763 6.428 1.00 98.62 67 GLY A CA 1
ATOM 527 C C . GLY A 1 67 ? -7.335 1.337 5.522 1.00 98.62 67 GLY A C 1
ATOM 528 O O . GLY A 1 67 ? -7.306 2.532 5.234 1.00 98.62 67 GLY A O 1
ATOM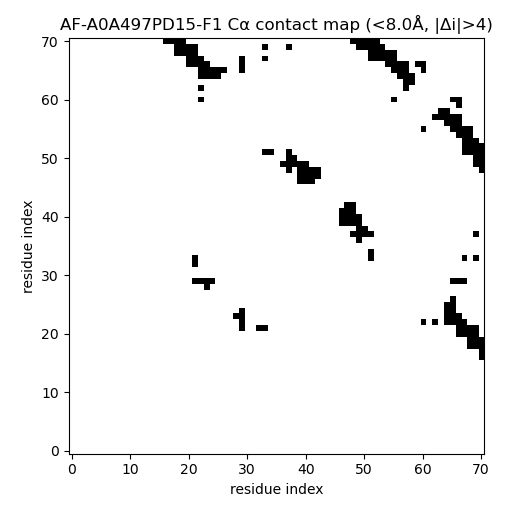 529 N N . ALA A 1 68 ? -6.433 0.475 5.070 1.00 98.62 68 ALA A N 1
ATOM 530 C CA . ALA A 1 68 ? -5.455 0.761 4.031 1.00 98.62 68 ALA A CA 1
ATOM 531 C C . ALA A 1 68 ? -5.293 -0.474 3.146 1.00 98.62 68 ALA A C 1
ATOM 533 O O . ALA A 1 68 ? -5.222 -1.589 3.663 1.00 98.62 68 ALA A O 1
ATOM 534 N N . ILE A 1 69 ? -5.234 -0.259 1.838 1.00 98.50 69 ILE A N 1
ATOM 535 C CA . ILE A 1 69 ? -4.844 -1.272 0.866 1.00 98.50 69 ILE A CA 1
ATOM 536 C C . ILE A 1 69 ? -3.331 -1.200 0.710 1.00 98.50 69 ILE A C 1
ATOM 538 O O . ILE A 1 69 ? -2.795 -0.121 0.439 1.00 98.50 69 ILE A O 1
ATOM 542 N N . LEU A 1 70 ? -2.667 -2.333 0.909 1.00 97.50 70 LEU A N 1
ATOM 543 C CA . LEU A 1 70 ? -1.239 -2.507 0.679 1.00 97.50 70 LEU A CA 1
ATOM 544 C C . LEU A 1 70 ? -1.045 -3.484 -0.478 1.00 97.50 70 LEU A C 1
ATOM 546 O O . LEU A 1 70 ? -1.808 -4.451 -0.595 1.00 97.50 70 LEU A O 1
ATOM 550 N N . GLN A 1 71 ? -0.020 -3.230 -1.279 1.00 94.94 71 GLN A N 1
ATOM 551 C CA . GLN A 1 71 ? 0.471 -4.126 -2.319 1.00 94.94 71 GLN A CA 1
ATOM 552 C C . GLN A 1 71 ? 1.983 -4.200 -2.222 1.00 94.94 71 GLN A C 1
ATOM 554 O O . GLN A 1 71 ? 2.567 -3.122 -1.982 1.00 94.94 71 GLN A O 1
#